Protein AF-A0A7W1FJE8-F1 (afdb_monomer)

Nearest PDB structures (foldseek):
  2ju5-assembly1_A  TM=9.336E-01  e=4.958E-04  Chlamydia pneumoniae TW-183
  7yfe-assembly1_5  TM=1.978E-01  e=4.800E+00  Mammalian orthoreovirus 3

Sequence (96 aa):
MRANPPMFKEWAAANVVLLELDFPNTKPQSAQLRKQNQELAMTYGIRGYPTILILDADGNKLGELGYLEGGPKSWINAFSEKYNKSVSAKSVNQKK

Foldseek 3Di:
DPDDDPVLVVVCVVPHDDDDQDDDPPDDDDPVSNVVSVVLCVVVVPDDPDWAFDADPVGDTPDTQDDDPVPPVVSVVVCCVRPVVPPPVPPPDDDD

Solvent-accessible surface area (backbone atoms only — not comparable to full-atom values): 6547 Å² total; per-residue (Å²): 138,93,72,79,52,68,72,52,52,59,51,36,76,77,74,53,88,87,84,86,82,84,84,68,92,80,64,89,71,57,70,67,60,51,50,52,49,50,52,51,35,58,74,72,64,64,85,65,82,93,73,45,77,40,59,51,97,88,66,50,78,78,47,70,62,71,94,44,82,80,43,67,64,45,40,51,50,56,46,43,71,71,73,47,71,80,67,68,82,74,70,86,75,82,78,134

pLDDT: mean 83.85, std 18.0, range [35.09, 96.75]

Structure (mmCIF, N/CA/C/O backbone):
data_AF-A0A7W1FJE8-F1
#
_entry.id   AF-A0A7W1FJE8-F1
#
loop_
_atom_site.group_PDB
_atom_site.id
_atom_site.type_symbol
_atom_site.label_atom_id
_atom_site.label_alt_id
_atom_site.label_comp_id
_atom_site.label_asym_id
_atom_site.label_entity_id
_atom_site.label_seq_id
_atom_site.pdbx_PDB_ins_code
_atom_site.Cartn_x
_atom_site.Cartn_y
_atom_site.Cartn_z
_atom_site.occupancy
_atom_site.B_iso_or_equiv
_atom_site.auth_seq_id
_atom_site.auth_comp_id
_atom_site.auth_asym_id
_atom_site.auth_atom_id
_atom_site.pdbx_PDB_model_num
ATOM 1 N N . MET A 1 1 ? 13.932 1.321 1.647 1.00 38.22 1 MET A N 1
ATOM 2 C CA . MET A 1 1 ? 13.568 1.265 3.081 1.00 38.22 1 MET A CA 1
ATOM 3 C C . MET A 1 1 ? 12.793 -0.028 3.332 1.00 38.22 1 MET A C 1
ATOM 5 O O . MET A 1 1 ? 11.721 -0.172 2.771 1.00 38.22 1 MET A O 1
ATOM 9 N N . ARG A 1 2 ? 13.356 -0.985 4.090 1.00 51.19 2 ARG A N 1
ATOM 10 C CA . ARG A 1 2 ? 12.734 -2.279 4.475 1.00 51.19 2 ARG A CA 1
ATOM 11 C C . ARG A 1 2 ? 12.479 -2.356 5.993 1.00 51.19 2 ARG A C 1
ATOM 13 O O . ARG A 1 2 ? 12.677 -3.393 6.614 1.00 51.19 2 ARG A O 1
ATOM 20 N N . ALA A 1 3 ? 12.106 -1.244 6.620 1.00 58.97 3 ALA A N 1
ATOM 21 C CA . ALA A 1 3 ? 11.865 -1.212 8.058 1.00 58.97 3 ALA A CA 1
ATOM 22 C C . ALA A 1 3 ? 10.466 -0.668 8.331 1.00 58.97 3 ALA A C 1
ATOM 24 O O . ALA A 1 3 ? 10.250 0.539 8.286 1.00 58.97 3 ALA A O 1
ATOM 25 N N . ASN A 1 4 ? 9.529 -1.572 8.622 1.00 65.69 4 ASN A N 1
ATOM 26 C CA . ASN A 1 4 ? 8.269 -1.209 9.258 1.00 65.69 4 ASN A CA 1
ATOM 27 C C . ASN A 1 4 ? 8.584 -0.900 10.729 1.00 65.69 4 ASN A C 1
ATOM 29 O O . ASN A 1 4 ? 9.037 -1.809 11.436 1.00 65.69 4 ASN A O 1
ATOM 33 N N . PRO A 1 5 ? 8.411 0.347 11.198 1.00 78.94 5 PRO A N 1
ATOM 34 C CA . PRO A 1 5 ? 8.686 0.682 12.588 1.00 78.94 5 PRO A CA 1
ATOM 35 C C . PRO A 1 5 ? 7.784 -0.135 13.526 1.00 78.94 5 PRO A C 1
ATOM 37 O O . PRO A 1 5 ? 6.666 -0.472 13.129 1.00 78.94 5 PRO A O 1
ATOM 40 N N . PRO A 1 6 ? 8.237 -0.452 14.755 1.00 86.75 6 PRO A N 1
ATOM 41 C CA . PRO A 1 6 ? 7.503 -1.314 15.689 1.00 86.75 6 PRO A CA 1
ATOM 42 C C . PRO A 1 6 ? 6.031 -0.917 15.861 1.00 86.75 6 PRO A C 1
ATOM 44 O O . PRO A 1 6 ? 5.152 -1.752 15.685 1.00 86.75 6 PRO A O 1
ATOM 47 N N . MET A 1 7 ? 5.767 0.383 16.023 1.00 88.00 7 MET A N 1
ATOM 48 C CA . MET A 1 7 ? 4.414 0.946 16.120 1.00 88.00 7 MET A CA 1
ATOM 49 C C . MET A 1 7 ? 3.510 0.572 14.932 1.00 88.00 7 MET A C 1
ATOM 51 O O . MET A 1 7 ? 2.335 0.274 15.118 1.00 88.00 7 MET A O 1
ATOM 55 N N . PHE A 1 8 ? 4.037 0.574 13.702 1.00 88.69 8 PHE A N 1
ATOM 56 C CA . PHE A 1 8 ? 3.244 0.192 12.531 1.00 88.69 8 PHE A CA 1
ATOM 57 C C . PHE A 1 8 ? 2.959 -1.308 12.512 1.00 88.69 8 PHE A C 1
ATOM 59 O O . PHE A 1 8 ? 1.865 -1.712 12.138 1.00 88.69 8 PHE A O 1
ATOM 66 N N . LYS A 1 9 ? 3.923 -2.137 12.928 1.00 89.25 9 LYS A N 1
ATOM 67 C CA . LYS A 1 9 ? 3.734 -3.592 12.994 1.00 89.25 9 LYS A CA 1
ATOM 68 C C . LYS A 1 9 ? 2.659 -3.972 14.012 1.00 89.25 9 LYS A C 1
ATOM 70 O O . LYS A 1 9 ? 1.799 -4.785 13.692 1.00 89.25 9 LYS A O 1
ATOM 75 N N . GLU A 1 10 ? 2.698 -3.367 15.197 1.00 90.94 10 GLU A N 1
ATOM 76 C CA . GLU A 1 10 ? 1.703 -3.580 16.256 1.00 90.94 10 GLU A CA 1
ATOM 77 C C . GLU A 1 10 ? 0.308 -3.153 15.803 1.00 90.94 10 GLU A C 1
ATOM 79 O O . GLU A 1 10 ? -0.650 -3.912 15.932 1.00 90.94 10 GLU A O 1
ATOM 84 N N . TRP A 1 11 ? 0.203 -1.966 15.202 1.00 92.38 11 TRP A N 1
ATOM 85 C CA . TRP A 1 11 ? -1.059 -1.499 14.645 1.00 92.38 11 TRP A CA 1
ATOM 86 C C . TRP A 1 11 ? -1.565 -2.425 13.533 1.00 92.38 11 TRP A C 1
ATOM 88 O O . TRP A 1 11 ? -2.729 -2.825 13.554 1.00 92.38 11 TRP A O 1
ATOM 98 N N . ALA A 1 12 ? -0.706 -2.807 12.585 1.00 91.62 12 ALA A N 1
ATOM 99 C CA . ALA A 1 12 ? -1.113 -3.622 11.449 1.00 91.62 12 ALA A CA 1
ATOM 100 C C . ALA A 1 12 ? -1.638 -4.989 11.896 1.00 91.62 12 ALA A C 1
ATOM 102 O O . ALA A 1 12 ? -2.703 -5.393 11.444 1.00 91.62 12 ALA A O 1
ATOM 103 N N . ALA A 1 13 ? -0.965 -5.639 12.850 1.00 91.19 13 ALA A N 1
ATOM 104 C CA . ALA A 1 13 ? -1.376 -6.937 13.387 1.00 91.19 13 ALA A CA 1
ATOM 105 C C . ALA A 1 13 ? -2.803 -6.948 13.966 1.00 91.19 13 ALA A C 1
ATOM 107 O O . ALA A 1 13 ? -3.454 -7.989 13.953 1.00 91.19 13 ALA A O 1
ATOM 108 N N . ALA A 1 14 ? -3.290 -5.807 14.463 1.00 90.50 14 ALA A N 1
ATOM 109 C CA . ALA A 1 14 ? -4.625 -5.689 15.042 1.00 90.50 14 ALA A CA 1
ATOM 110 C C . ALA A 1 14 ? -5.698 -5.190 14.055 1.00 90.50 14 ALA A C 1
ATOM 112 O O . ALA A 1 14 ? -6.884 -5.341 14.338 1.00 90.50 14 ALA A O 1
ATOM 113 N N . ASN A 1 15 ? -5.312 -4.568 12.935 1.00 91.19 15 ASN A N 1
ATOM 114 C CA . ASN A 1 15 ? -6.247 -3.798 12.104 1.00 91.19 15 ASN A CA 1
ATOM 115 C C . ASN A 1 15 ? -6.314 -4.252 10.642 1.00 91.19 15 ASN A C 1
ATOM 117 O O . ASN A 1 15 ? -7.340 -4.032 10.002 1.00 91.19 15 ASN A O 1
ATOM 121 N N . VAL A 1 16 ? -5.248 -4.839 10.087 1.00 93.06 16 VAL A N 1
ATOM 122 C CA . VAL A 1 16 ? -5.174 -5.161 8.653 1.00 93.06 16 VAL A CA 1
ATOM 123 C C . VAL A 1 16 ? -4.420 -6.461 8.385 1.00 93.06 16 VAL A C 1
ATOM 125 O O . VAL A 1 16 ? -3.530 -6.863 9.130 1.00 93.06 16 VAL A O 1
ATOM 128 N N . VAL A 1 17 ? -4.721 -7.093 7.252 1.00 93.50 17 VAL A N 1
ATOM 129 C CA . VAL A 1 17 ? -3.886 -8.161 6.693 1.00 93.50 17 VAL A CA 1
ATOM 130 C C 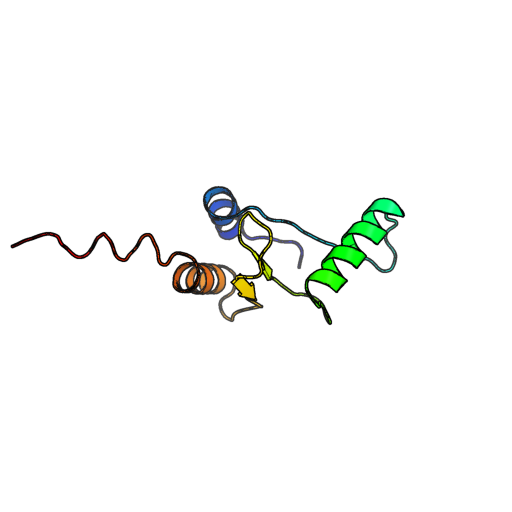. VAL A 1 17 ? -2.945 -7.537 5.667 1.00 93.50 17 VAL A C 1
ATOM 132 O O . VAL A 1 17 ? -3.392 -6.929 4.698 1.00 93.50 17 VAL A O 1
ATOM 135 N N . LEU A 1 18 ? -1.634 -7.660 5.887 1.00 92.62 18 LEU A N 1
ATOM 136 C CA . LEU A 1 18 ? -0.627 -7.126 4.970 1.00 92.62 18 LEU A CA 1
ATOM 137 C C . LEU A 1 18 ? -0.283 -8.155 3.890 1.00 92.62 18 LEU A C 1
ATOM 139 O O . LEU A 1 18 ? 0.151 -9.264 4.198 1.00 92.62 18 LEU A O 1
ATOM 143 N N . LEU A 1 19 ? -0.414 -7.746 2.629 1.00 93.00 19 LEU A N 1
ATOM 144 C CA . LEU A 1 19 ? 0.047 -8.494 1.465 1.00 93.00 19 LEU A CA 1
ATOM 145 C C . LEU A 1 19 ? 1.111 -7.675 0.729 1.00 93.00 19 LEU A C 1
ATOM 147 O O . LEU A 1 19 ? 0.856 -6.549 0.308 1.00 93.00 19 LEU A O 1
ATOM 151 N N . GLU A 1 20 ? 2.300 -8.252 0.563 1.00 91.56 20 GLU A N 1
ATOM 152 C CA . GLU A 1 20 ? 3.392 -7.661 -0.213 1.00 91.56 20 GLU A CA 1
ATOM 153 C C . GLU A 1 20 ? 3.520 -8.395 -1.551 1.00 91.56 20 GLU A C 1
ATOM 155 O O . GLU A 1 20 ? 3.789 -9.596 -1.584 1.00 91.56 20 GLU A O 1
ATOM 160 N N . LEU A 1 21 ? 3.352 -7.663 -2.655 1.00 92.88 21 LEU A N 1
ATOM 161 C CA . LEU A 1 21 ? 3.678 -8.140 -3.997 1.00 92.88 21 LEU A CA 1
ATOM 162 C C . LEU A 1 21 ? 4.953 -7.438 -4.464 1.00 92.88 21 LEU A C 1
ATOM 164 O O . LEU A 1 21 ? 4.940 -6.244 -4.756 1.00 92.88 21 LEU A O 1
ATOM 168 N N . ASP A 1 22 ? 6.056 -8.184 -4.512 1.00 90.00 22 ASP A N 1
ATOM 169 C CA . ASP A 1 22 ? 7.352 -7.668 -4.957 1.00 90.00 22 ASP A CA 1
ATOM 170 C C . ASP A 1 22 ? 7.570 -7.956 -6.454 1.00 90.00 22 ASP A C 1
ATOM 172 O O . ASP A 1 22 ? 7.232 -9.042 -6.951 1.00 90.00 22 ASP A O 1
ATOM 176 N N . PHE A 1 23 ? 8.181 -6.996 -7.153 1.00 91.19 23 PHE A N 1
ATOM 177 C CA . PHE A 1 23 ? 8.478 -7.026 -8.592 1.00 91.19 23 PHE A CA 1
ATOM 178 C C . PHE A 1 23 ? 9.987 -6.827 -8.830 1.00 91.19 23 PHE A C 1
ATOM 180 O O . PHE A 1 23 ? 10.411 -5.811 -9.386 1.00 91.19 23 PHE A O 1
ATOM 187 N N . PRO A 1 24 ? 10.838 -7.763 -8.367 1.00 90.62 24 PRO A N 1
ATOM 188 C CA . PRO A 1 24 ? 12.281 -7.619 -8.453 1.00 90.62 24 PRO A CA 1
ATOM 189 C C . PRO A 1 24 ? 12.786 -7.790 -9.890 1.00 90.6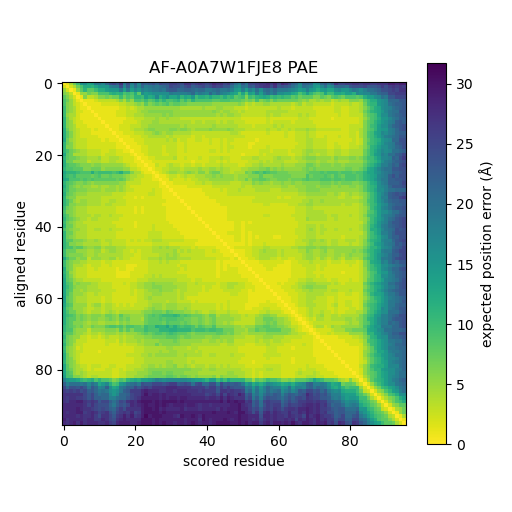2 24 PRO A C 1
ATOM 191 O O . PRO A 1 24 ? 12.381 -8.705 -10.602 1.00 90.62 24 PRO A O 1
ATOM 194 N N . ASN A 1 25 ? 13.763 -6.968 -10.279 1.00 88.19 25 ASN A N 1
ATOM 195 C CA . ASN A 1 25 ? 14.408 -7.080 -11.593 1.00 88.19 25 ASN A CA 1
ATOM 196 C C . ASN A 1 25 ? 15.389 -8.260 -11.676 1.00 88.19 25 ASN A C 1
ATOM 198 O O . ASN A 1 25 ? 15.506 -8.900 -12.715 1.00 88.19 25 ASN A O 1
ATOM 202 N N . THR A 1 26 ? 16.119 -8.539 -10.592 1.00 91.44 26 THR A N 1
ATOM 203 C CA . THR A 1 26 ? 17.244 -9.493 -10.595 1.00 91.44 26 THR A CA 1
ATOM 204 C C . THR A 1 26 ? 17.029 -10.703 -9.695 1.00 91.44 26 THR A C 1
ATOM 206 O O . THR A 1 26 ? 17.609 -11.759 -9.937 1.00 91.44 26 THR A O 1
ATOM 209 N N . LYS A 1 27 ? 16.203 -10.581 -8.649 1.00 92.94 27 LYS A N 1
ATOM 210 C CA . LYS A 1 27 ? 15.953 -11.684 -7.717 1.00 92.94 27 LYS A CA 1
ATOM 211 C C . LYS A 1 27 ? 15.064 -12.736 -8.395 1.00 92.94 27 LYS A C 1
ATOM 213 O O . LYS A 1 27 ? 13.975 -12.387 -8.851 1.00 92.94 27 LYS A O 1
ATOM 218 N N . PRO A 1 28 ? 15.474 -14.015 -8.432 1.00 92.94 28 PRO A N 1
ATOM 219 C CA . PRO A 1 28 ? 14.661 -15.061 -9.033 1.00 92.94 28 PRO A CA 1
ATOM 220 C C . PRO A 1 28 ? 13.344 -15.256 -8.267 1.00 92.94 28 PRO A C 1
ATOM 222 O O . PRO A 1 28 ? 13.299 -15.229 -7.037 1.00 92.94 28 PRO A O 1
ATOM 225 N N . GLN A 1 29 ? 12.275 -15.482 -9.027 1.00 93.88 29 GLN A N 1
ATOM 226 C CA . GLN A 1 29 ? 10.935 -15.841 -8.562 1.00 93.88 29 GLN A CA 1
ATOM 227 C C . GLN A 1 29 ? 10.415 -16.980 -9.439 1.00 93.88 29 GLN A C 1
ATOM 229 O O . GLN A 1 29 ? 10.727 -17.019 -10.636 1.00 93.88 29 GLN A O 1
ATOM 234 N N . SER A 1 30 ? 9.600 -17.871 -8.867 1.00 96.06 30 SER A N 1
ATOM 235 C CA . SER A 1 30 ? 8.937 -18.919 -9.644 1.00 96.06 30 SER A CA 1
ATOM 236 C C . SER A 1 30 ? 8.035 -18.305 -10.721 1.00 96.06 30 SER A C 1
ATOM 238 O O . SER A 1 30 ? 7.474 -17.220 -10.542 1.00 96.06 30 SER A O 1
ATOM 240 N N . ALA A 1 31 ? 7.888 -18.997 -11.853 1.00 94.94 31 ALA A N 1
ATOM 241 C CA . ALA A 1 31 ? 7.037 -18.530 -12.949 1.00 94.94 31 ALA A CA 1
ATOM 242 C C . ALA A 1 31 ? 5.578 -18.345 -12.498 1.00 94.94 31 ALA A C 1
ATOM 244 O O . ALA A 1 31 ? 4.932 -17.376 -12.884 1.00 94.94 31 ALA A O 1
ATOM 245 N N . GLN A 1 32 ? 5.094 -19.235 -11.626 1.00 96.25 32 GLN A N 1
ATOM 246 C CA . GLN A 1 32 ? 3.751 -19.168 -11.058 1.00 96.25 32 GLN A CA 1
ATOM 247 C C . GLN A 1 32 ? 3.551 -17.919 -10.193 1.00 96.25 32 GLN A C 1
ATOM 249 O O . GLN A 1 32 ? 2.583 -17.195 -10.405 1.00 96.25 32 GLN A O 1
ATOM 254 N N . LEU A 1 33 ? 4.482 -17.622 -9.277 1.00 95.56 33 LEU A N 1
ATOM 255 C CA . LEU A 1 33 ? 4.392 -16.433 -8.423 1.00 95.56 33 LEU A CA 1
ATOM 256 C C . LEU A 1 33 ? 4.461 -15.146 -9.251 1.00 95.56 33 LEU A C 1
ATOM 258 O O . LEU A 1 33 ? 3.692 -14.216 -9.032 1.00 95.56 33 LEU A O 1
ATOM 262 N N . ARG A 1 34 ? 5.355 -15.106 -10.245 1.00 94.81 34 ARG A N 1
ATOM 263 C CA . ARG A 1 34 ? 5.477 -13.955 -11.146 1.00 94.81 34 ARG A CA 1
ATOM 264 C C . ARG A 1 34 ? 4.188 -13.710 -11.923 1.00 94.81 34 ARG A C 1
ATOM 266 O O . ARG A 1 34 ? 3.749 -12.568 -12.009 1.00 94.81 34 ARG A O 1
ATOM 273 N N . LYS A 1 35 ? 3.585 -14.775 -12.459 1.00 96.00 35 LYS A N 1
ATOM 2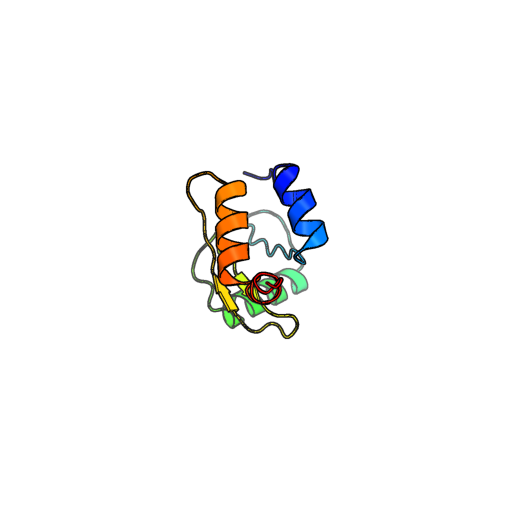74 C CA . LYS A 1 35 ? 2.317 -14.702 -13.187 1.00 96.00 35 LYS A CA 1
ATOM 275 C C . LYS A 1 35 ? 1.191 -14.195 -12.282 1.00 96.00 35 LYS A C 1
ATOM 277 O O . LYS A 1 35 ? 0.532 -13.232 -12.649 1.00 96.00 35 LYS A O 1
ATOM 282 N N . GLN A 1 36 ? 1.049 -14.758 -11.081 1.00 96.69 36 GLN A N 1
ATOM 283 C CA . GLN A 1 36 ? 0.059 -14.312 -10.095 1.00 96.69 36 GLN A CA 1
ATOM 284 C C . GLN A 1 36 ? 0.228 -12.823 -9.742 1.00 96.69 36 GLN A C 1
ATOM 286 O O . GLN A 1 36 ? -0.744 -12.069 -9.755 1.00 96.69 36 GLN A O 1
ATOM 291 N N . ASN A 1 37 ? 1.457 -12.366 -9.468 1.00 96.00 37 ASN A N 1
AT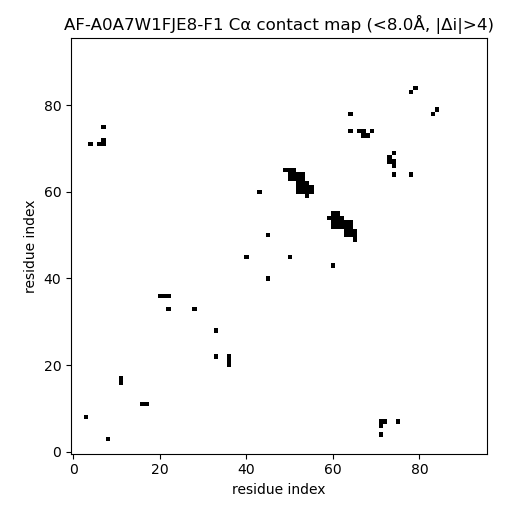OM 292 C CA . ASN A 1 37 ? 1.715 -10.959 -9.140 1.00 96.00 37 ASN A CA 1
ATOM 293 C C . ASN A 1 37 ? 1.380 -10.028 -10.317 1.00 96.00 37 ASN A C 1
ATOM 295 O O . ASN A 1 37 ? 0.831 -8.947 -10.109 1.00 96.00 37 ASN A O 1
ATOM 299 N N . GLN A 1 38 ? 1.688 -10.443 -11.550 1.00 95.06 38 GLN A N 1
ATOM 300 C CA . GLN A 1 38 ? 1.345 -9.692 -12.761 1.00 95.06 38 GLN A CA 1
ATOM 301 C C . GLN A 1 38 ? -0.170 -9.621 -12.989 1.00 95.06 38 GLN A C 1
ATOM 303 O O . GLN A 1 38 ? -0.679 -8.546 -13.294 1.00 95.06 38 GLN A O 1
ATOM 308 N N . GLU A 1 39 ? -0.898 -10.722 -12.795 1.00 96.75 39 GLU A N 1
ATOM 309 C CA . GLU A 1 39 ? -2.364 -10.762 -12.904 1.00 96.75 39 GLU A CA 1
ATOM 310 C C . GLU A 1 39 ? -3.030 -9.830 -11.884 1.00 96.75 39 GLU A C 1
ATOM 312 O O . GLU A 1 39 ? -3.936 -9.071 -12.238 1.00 96.75 39 GLU A O 1
ATOM 317 N N . LEU A 1 40 ? -2.537 -9.811 -10.642 1.00 96.44 40 LEU A N 1
ATOM 318 C CA . LEU A 1 40 ? -3.011 -8.887 -9.607 1.00 96.44 40 LEU A CA 1
ATOM 319 C C . LEU A 1 40 ? -2.688 -7.427 -9.962 1.00 96.44 40 LEU A C 1
ATOM 321 O O . LEU A 1 40 ? -3.556 -6.562 -9.853 1.00 96.44 40 LEU A O 1
ATOM 325 N N . ALA A 1 41 ? -1.476 -7.142 -10.448 1.00 95.81 41 ALA A N 1
ATOM 326 C CA . ALA A 1 41 ? -1.101 -5.798 -10.891 1.00 95.81 41 ALA A CA 1
ATOM 327 C C . ALA A 1 41 ? -1.996 -5.291 -12.034 1.00 95.81 41 ALA A C 1
ATOM 329 O O . ALA A 1 41 ? -2.415 -4.133 -12.017 1.00 95.81 41 ALA A O 1
ATOM 330 N N . MET A 1 42 ? -2.326 -6.156 -12.999 1.00 96.19 42 MET A N 1
ATOM 331 C CA . MET A 1 42 ? -3.250 -5.831 -14.090 1.00 96.19 42 MET A CA 1
ATOM 332 C C . MET A 1 42 ? -4.674 -5.610 -13.573 1.00 96.19 42 MET A C 1
ATOM 334 O O . MET A 1 42 ? -5.278 -4.590 -13.899 1.00 96.19 42 MET A O 1
ATOM 338 N N . THR A 1 43 ? -5.177 -6.514 -12.726 1.00 96.31 43 THR A N 1
ATOM 339 C CA . THR A 1 43 ? -6.520 -6.435 -12.119 1.00 96.31 43 THR A CA 1
ATOM 340 C C . THR A 1 43 ? -6.738 -5.106 -11.401 1.00 96.31 43 THR A C 1
ATOM 342 O O . THR A 1 43 ? -7.775 -4.467 -11.569 1.00 96.31 43 THR A O 1
ATOM 345 N N . TYR A 1 44 ? -5.739 -4.648 -10.643 1.00 96.25 44 TYR A N 1
ATOM 346 C CA . TYR A 1 44 ? -5.825 -3.392 -9.897 1.00 96.25 44 TYR A CA 1
ATOM 347 C C . TYR A 1 44 ? -5.307 -2.161 -10.657 1.00 96.25 44 TYR A C 1
ATOM 349 O O . TYR A 1 44 ? -5.321 -1.055 -10.108 1.00 96.25 44 TYR A O 1
ATOM 357 N N . GLY A 1 45 ? -4.880 -2.324 -11.913 1.00 95.50 45 GLY A N 1
ATOM 358 C CA . GLY A 1 45 ? -4.442 -1.229 -12.778 1.00 95.50 45 GLY A CA 1
ATOM 359 C C . GLY A 1 45 ? -3.169 -0.524 -12.301 1.00 95.50 45 GLY A C 1
ATOM 360 O O . GLY A 1 45 ? -3.064 0.697 -12.431 1.00 95.50 45 GLY A O 1
ATOM 361 N N . ILE A 1 46 ? -2.215 -1.265 -11.734 1.00 95.00 46 ILE A N 1
ATOM 362 C CA . ILE A 1 46 ? -0.968 -0.721 -11.181 1.00 95.00 46 ILE A CA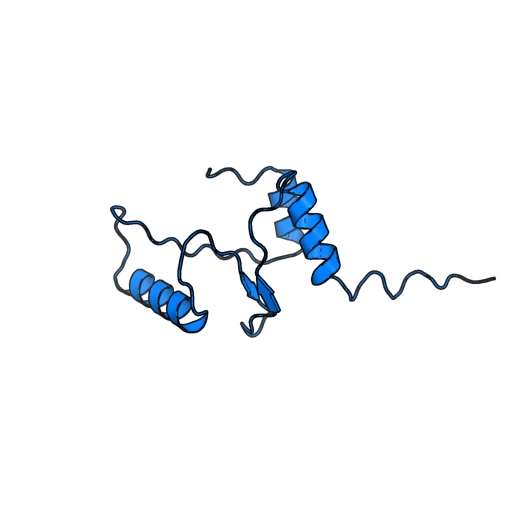 1
ATOM 363 C C . ILE A 1 46 ? -0.038 -0.263 -12.307 1.00 95.00 46 ILE A C 1
ATOM 365 O O . ILE A 1 46 ? 0.312 -1.036 -13.196 1.00 95.00 46 ILE A O 1
ATOM 369 N N . ARG A 1 47 ? 0.368 1.013 -12.265 1.00 92.50 47 ARG A N 1
ATOM 370 C CA . ARG A 1 47 ? 1.193 1.662 -13.307 1.00 92.50 47 ARG A CA 1
ATOM 371 C C . ARG A 1 47 ? 2.591 2.063 -12.843 1.00 92.50 47 ARG A C 1
ATOM 373 O O . ARG A 1 47 ? 3.427 2.410 -13.670 1.00 92.50 47 ARG A O 1
ATOM 380 N N . GLY A 1 48 ? 2.841 2.051 -11.540 1.00 91.06 48 GLY A N 1
ATOM 381 C CA . GLY A 1 48 ? 4.107 2.459 -10.947 1.00 91.06 48 GLY A CA 1
ATOM 382 C C . GLY A 1 48 ? 4.255 1.882 -9.549 1.00 91.06 48 GLY A C 1
ATOM 383 O O . GLY A 1 48 ? 3.302 1.343 -8.996 1.00 91.06 48 GLY A O 1
ATOM 384 N N . TYR A 1 49 ? 5.456 1.988 -8.990 1.00 89.81 49 TYR A N 1
ATOM 385 C CA . TYR A 1 49 ? 5.764 1.496 -7.651 1.00 89.81 49 TYR A CA 1
ATOM 386 C C . TYR A 1 49 ? 6.491 2.583 -6.847 1.00 89.81 49 TYR A C 1
ATOM 388 O O . TYR A 1 49 ? 7.288 3.323 -7.427 1.00 89.81 49 TYR A O 1
ATOM 396 N N . PRO A 1 50 ? 6.280 2.660 -5.521 1.00 90.75 50 PRO A N 1
ATOM 397 C CA . PRO A 1 50 ? 5.341 1.851 -4.739 1.00 90.75 50 PRO A CA 1
ATOM 398 C C . PRO A 1 50 ? 3.876 2.307 -4.900 1.00 90.75 50 PRO A C 1
ATOM 400 O O . PRO A 1 50 ? 3.600 3.502 -4.971 1.00 90.75 50 PRO A O 1
ATOM 403 N N . THR A 1 51 ? 2.935 1.355 -4.875 1.00 93.12 51 THR A N 1
ATOM 404 C CA . THR A 1 51 ? 1.485 1.608 -4.769 1.00 93.12 51 THR A CA 1
ATOM 405 C C . THR A 1 51 ? 0.927 0.815 -3.595 1.00 93.12 51 THR A C 1
ATOM 407 O O . THR A 1 51 ? 1.225 -0.368 -3.450 1.00 93.12 51 THR A O 1
ATOM 410 N N . ILE A 1 52 ? 0.118 1.465 -2.757 1.00 93.44 52 ILE A N 1
ATOM 411 C CA . ILE A 1 52 ? -0.537 0.838 -1.606 1.00 93.44 52 ILE A CA 1
ATOM 412 C C . ILE A 1 52 ? -2.044 0.896 -1.836 1.00 93.44 52 ILE A C 1
ATOM 414 O O . ILE A 1 52 ? -2.638 1.978 -1.863 1.00 93.44 52 ILE A O 1
ATOM 418 N N . LEU A 1 53 ? -2.643 -0.279 -2.002 1.00 94.75 53 LEU A N 1
ATOM 419 C CA . LEU A 1 53 ? -4.080 -0.446 -2.161 1.00 94.75 53 LEU A CA 1
ATOM 420 C C . LEU A 1 53 ? -4.725 -0.764 -0.820 1.00 94.75 53 LEU A C 1
ATOM 422 O O . LEU A 1 53 ? -4.177 -1.530 -0.028 1.00 94.75 53 LEU A O 1
ATOM 426 N N . ILE A 1 54 ? -5.919 -0.223 -0.613 1.00 95.31 54 ILE A N 1
ATOM 427 C CA . ILE A 1 54 ? -6.805 -0.634 0.467 1.00 95.31 54 ILE A CA 1
ATOM 428 C C . ILE A 1 54 ? -7.950 -1.420 -0.161 1.00 95.31 54 ILE A C 1
ATOM 430 O O . ILE A 1 54 ? -8.678 -0.890 -1.006 1.00 95.31 54 ILE A O 1
ATOM 434 N N . LEU A 1 55 ? -8.070 -2.683 0.235 1.00 94.94 55 LEU A N 1
ATOM 435 C CA . LEU A 1 55 ? -9.050 -3.631 -0.283 1.00 94.94 55 LEU A CA 1
ATOM 436 C C . LEU A 1 55 ? -9.978 -4.094 0.846 1.00 94.94 55 LEU A C 1
ATOM 438 O O . LEU A 1 55 ? -9.563 -4.116 2.008 1.00 94.94 55 LEU A O 1
ATOM 442 N N . ASP A 1 56 ? -11.212 -4.460 0.510 1.00 93.06 56 ASP A N 1
ATOM 443 C CA . ASP A 1 56 ? -12.076 -5.222 1.416 1.00 93.06 56 ASP A CA 1
ATOM 444 C C . ASP A 1 56 ? -11.743 -6.729 1.383 1.00 93.06 56 ASP A C 1
ATOM 446 O O . ASP A 1 56 ? -10.828 -7.170 0.683 1.00 93.06 56 ASP A O 1
ATOM 450 N N . ALA A 1 57 ? -12.474 -7.525 2.168 1.00 91.88 57 ALA A N 1
ATOM 451 C CA . ALA A 1 57 ? -12.259 -8.970 2.265 1.00 91.88 57 ALA A CA 1
ATOM 452 C C . ALA A 1 57 ? -12.586 -9.730 0.965 1.00 91.88 57 ALA A C 1
ATOM 454 O O . ALA A 1 57 ? -12.053 -10.818 0.754 1.00 91.88 57 ALA A O 1
ATOM 455 N N . ASP A 1 58 ? -13.419 -9.150 0.098 1.00 93.12 58 ASP A N 1
ATOM 456 C CA . ASP A 1 58 ? -13.791 -9.707 -1.204 1.00 93.12 58 ASP A CA 1
ATOM 457 C C . ASP A 1 58 ? -12.800 -9.294 -2.310 1.00 93.12 58 ASP A C 1
ATOM 459 O O . ASP A 1 58 ? -12.894 -9.749 -3.451 1.00 93.12 58 ASP A O 1
ATOM 463 N N . GLY A 1 59 ? -11.818 -8.446 -1.981 1.00 92.19 59 GLY A N 1
ATOM 464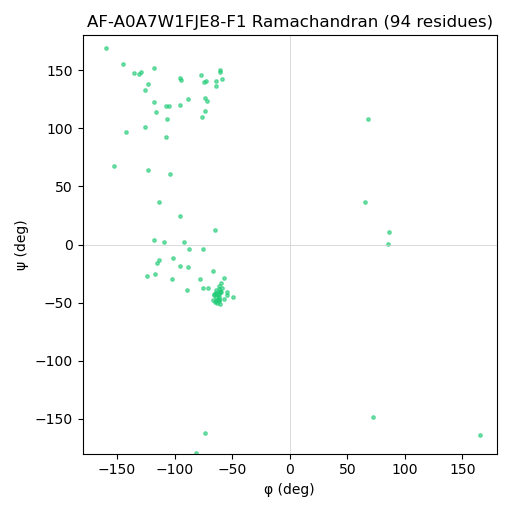 C CA . GLY A 1 59 ? -10.794 -7.961 -2.901 1.00 92.19 59 GLY A CA 1
ATOM 465 C C . GLY A 1 59 ? -11.207 -6.725 -3.701 1.00 92.19 59 GLY A C 1
ATOM 466 O O . GLY A 1 59 ? -10.474 -6.335 -4.618 1.00 92.19 59 GLY A O 1
ATOM 467 N N . ASN A 1 60 ? -12.327 -6.075 -3.367 1.00 94.88 60 ASN A N 1
ATOM 468 C CA . ASN A 1 60 ? -12.727 -4.826 -4.008 1.00 94.88 60 ASN A CA 1
ATOM 469 C C . ASN A 1 60 ? -11.860 -3.669 -3.512 1.00 94.88 60 ASN A C 1
ATOM 471 O O . ASN A 1 60 ? -11.563 -3.535 -2.324 1.00 94.88 60 ASN A O 1
ATOM 475 N N . LYS A 1 61 ? -11.483 -2.779 -4.430 1.00 94.88 61 LYS A N 1
ATOM 476 C CA . LYS A 1 61 ? -10.663 -1.610 -4.114 1.00 94.88 61 LYS A CA 1
ATOM 477 C C . LYS A 1 61 ? -11.491 -0.526 -3.426 1.00 94.88 61 LYS A C 1
ATOM 479 O O . LYS A 1 61 ? -12.275 0.162 -4.073 1.00 94.88 61 LYS A O 1
ATOM 484 N N . LEU A 1 62 ? -11.239 -0.321 -2.135 1.00 93.94 62 LEU A N 1
ATOM 485 C CA . LEU A 1 62 ? -11.791 0.791 -1.355 1.00 93.94 62 LEU A CA 1
ATOM 486 C C . LEU A 1 62 ? -11.049 2.103 -1.638 1.00 93.94 62 LEU A C 1
ATOM 488 O O . LEU A 1 62 ? -11.625 3.188 -1.550 1.00 93.94 62 LEU A O 1
ATOM 492 N N . GLY A 1 63 ? -9.761 2.018 -1.979 1.00 92.62 63 GLY A N 1
ATOM 493 C CA . GLY A 1 63 ? -8.966 3.180 -2.353 1.00 92.62 63 GLY A CA 1
ATOM 494 C C . GLY A 1 63 ? -7.466 2.919 -2.367 1.00 92.62 63 GLY A C 1
ATOM 495 O O . GLY A 1 63 ? -7.004 1.781 -2.368 1.00 92.62 63 GLY A O 1
ATOM 496 N N . GLU A 1 64 ? -6.705 4.008 -2.379 1.00 92.69 64 GLU A N 1
ATOM 497 C CA . GLU A 1 64 ? -5.245 4.012 -2.304 1.00 92.69 64 GLU A CA 1
ATOM 498 C C . GLU A 1 64 ? -4.796 4.974 -1.204 1.00 92.69 64 GLU A C 1
ATOM 500 O O . GLU A 1 64 ? -5.469 5.980 -0.940 1.00 92.69 64 GLU A O 1
ATOM 505 N N . LEU A 1 65 ? -3.669 4.667 -0.561 1.00 89.56 65 LEU A N 1
ATOM 506 C CA . LEU A 1 65 ? -3.055 5.552 0.428 1.00 89.56 65 LEU A CA 1
ATOM 507 C C . LEU A 1 65 ? -1.529 5.504 0.309 1.00 89.56 65 LEU A C 1
ATOM 509 O O . LEU A 1 65 ? -0.879 4.606 0.836 1.00 89.56 65 LEU A O 1
ATOM 513 N N . GLY A 1 66 ? -0.968 6.474 -0.413 1.00 83.88 66 GLY A N 1
ATOM 514 C CA . GLY A 1 66 ? 0.470 6.581 -0.659 1.00 83.88 66 GLY A CA 1
ATOM 515 C C . GLY A 1 6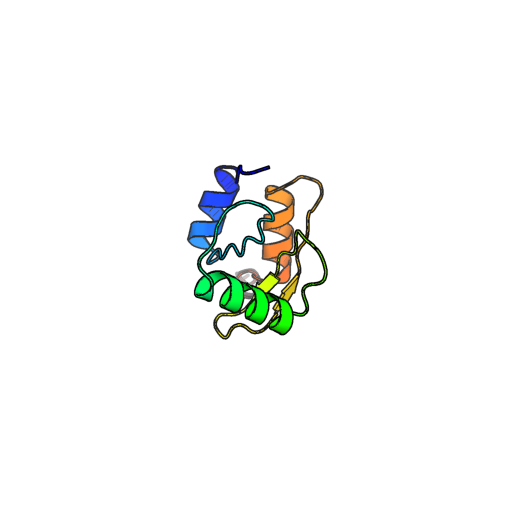6 ? 1.279 7.045 0.555 1.00 83.88 66 GLY A C 1
ATOM 516 O O . GLY A 1 66 ? 0.824 7.007 1.697 1.00 83.88 66 GLY A O 1
ATOM 517 N N . TYR A 1 67 ? 2.506 7.500 0.296 1.00 81.88 67 TYR A N 1
ATOM 518 C CA . TYR A 1 67 ? 3.339 8.111 1.329 1.00 81.88 67 TYR A CA 1
ATOM 519 C C . TYR A 1 67 ? 2.697 9.403 1.847 1.00 81.88 67 TYR A C 1
ATOM 521 O O . TYR A 1 67 ? 2.223 10.223 1.064 1.00 81.88 67 TYR A O 1
ATOM 529 N N . LEU A 1 68 ? 2.720 9.582 3.167 1.00 84.12 68 LEU A N 1
ATOM 530 C CA . LEU A 1 68 ? 2.273 10.796 3.838 1.00 84.12 68 LEU A CA 1
ATOM 531 C C . LEU A 1 68 ? 3.413 11.362 4.681 1.00 84.12 68 LEU A C 1
ATOM 533 O O . LEU A 1 68 ? 4.124 10.623 5.372 1.00 84.12 68 LEU A O 1
ATOM 537 N N . GLU A 1 69 ? 3.570 12.684 4.636 1.00 82.25 69 GLU A N 1
ATOM 538 C CA . GLU A 1 69 ? 4.529 13.396 5.477 1.00 82.25 69 GLU A CA 1
ATOM 539 C C . GLU A 1 69 ? 4.237 13.150 6.967 1.00 82.25 69 GLU A C 1
ATOM 541 O O . GLU A 1 69 ? 3.090 13.026 7.403 1.00 82.25 69 GLU A O 1
ATOM 546 N N . GLY A 1 70 ? 5.295 13.020 7.769 1.00 81.69 70 GLY A N 1
ATOM 547 C CA . GLY A 1 70 ? 5.199 12.584 9.171 1.00 81.69 70 GLY A CA 1
ATOM 548 C C . GLY A 1 70 ? 5.183 11.059 9.359 1.00 81.69 70 GLY A C 1
ATOM 549 O O . GLY A 1 70 ? 5.177 10.570 10.491 1.00 81.69 70 GLY A O 1
ATOM 550 N N . GLY A 1 71 ? 5.262 10.292 8.267 1.00 86.00 71 GLY A N 1
ATOM 551 C CA . GLY A 1 71 ? 5.574 8.868 8.297 1.00 86.00 71 GLY A CA 1
ATOM 552 C C . GLY A 1 71 ? 4.436 7.989 8.841 1.00 86.00 71 GLY A C 1
ATOM 553 O O . GLY A 1 71 ? 3.260 8.299 8.645 1.00 86.00 71 GLY A O 1
ATOM 554 N N . PRO A 1 72 ? 4.751 6.865 9.513 1.00 87.19 72 PRO A N 1
ATOM 555 C CA . PRO A 1 72 ? 3.765 5.835 9.848 1.00 87.19 72 PRO A CA 1
ATOM 556 C C . PRO A 1 72 ? 2.612 6.326 10.725 1.00 87.19 72 PRO A C 1
ATOM 558 O O . PRO A 1 72 ? 1.494 5.850 10.569 1.00 87.19 72 PRO A O 1
ATOM 561 N N . LYS A 1 73 ? 2.859 7.282 11.631 1.00 89.31 73 LYS A N 1
ATOM 562 C CA . LYS A 1 73 ? 1.807 7.840 12.493 1.00 89.31 73 LYS A CA 1
ATOM 563 C C . LYS A 1 73 ? 0.767 8.597 11.667 1.00 89.31 73 LYS A C 1
ATOM 565 O O . LYS A 1 73 ? -0.424 8.333 11.801 1.00 89.31 73 LYS A O 1
ATOM 570 N N . SER A 1 74 ? 1.219 9.491 10.787 1.00 91.06 74 SER A N 1
ATOM 571 C CA . SER A 1 74 ? 0.339 10.218 9.867 1.00 91.06 74 SER A CA 1
ATOM 572 C C . SER A 1 74 ? -0.416 9.263 8.949 1.00 91.06 74 SER A C 1
ATOM 574 O O . SER A 1 74 ? -1.611 9.439 8.727 1.00 91.06 74 SER A O 1
ATOM 576 N N . TRP A 1 75 ? 0.260 8.218 8.465 1.00 91.88 75 TRP A N 1
ATOM 577 C CA . TRP A 1 75 ? -0.359 7.214 7.607 1.00 91.88 75 TRP A CA 1
ATOM 578 C C . TRP A 1 75 ? -1.478 6.444 8.318 1.00 91.88 75 TRP A C 1
ATOM 580 O O . TRP A 1 75 ? -2.581 6.342 7.785 1.00 91.88 75 TRP A O 1
ATOM 590 N N . ILE A 1 76 ? -1.234 5.968 9.544 1.00 91.25 76 ILE A N 1
ATOM 591 C CA . ILE A 1 76 ? -2.235 5.258 10.360 1.00 91.25 76 ILE A CA 1
ATOM 592 C C . ILE A 1 76 ? -3.450 6.145 10.648 1.00 91.25 76 ILE A C 1
ATOM 594 O O . ILE A 1 76 ? -4.587 5.671 10.577 1.00 91.25 76 ILE A O 1
ATOM 598 N N . ASN A 1 77 ? -3.226 7.427 10.946 1.00 91.69 77 ASN A N 1
ATOM 599 C CA . ASN A 1 77 ? -4.313 8.374 11.182 1.00 91.69 77 ASN A CA 1
ATOM 600 C C . ASN A 1 77 ? -5.165 8.554 9.922 1.00 91.69 77 ASN A C 1
ATOM 602 O O . ASN A 1 77 ? -6.376 8.357 9.979 1.00 91.69 77 ASN A O 1
ATOM 606 N N . ALA A 1 78 ? -4.536 8.826 8.775 1.00 91.56 78 ALA A N 1
ATOM 607 C CA . ALA A 1 78 ? -5.245 8.993 7.508 1.00 91.56 78 ALA A CA 1
ATOM 608 C C . ALA A 1 78 ? -6.007 7.724 7.091 1.00 91.56 78 ALA A C 1
ATOM 610 O O . ALA A 1 78 ? -7.136 7.804 6.600 1.00 91.56 78 ALA A O 1
ATOM 611 N N . PHE A 1 79 ? -5.423 6.544 7.323 1.00 92.75 79 PHE A N 1
ATOM 612 C CA . PHE A 1 79 ? -6.111 5.272 7.123 1.00 92.75 79 PHE A CA 1
ATOM 613 C C . PHE A 1 79 ? -7.346 5.168 8.025 1.00 92.75 79 PHE A C 1
ATOM 615 O O . PHE A 1 79 ? -8.446 4.902 7.542 1.00 92.75 79 PHE A O 1
ATOM 622 N N . SER A 1 80 ? -7.183 5.411 9.326 1.00 90.81 80 SER A N 1
ATOM 623 C CA . SER A 1 80 ? -8.259 5.256 10.311 1.00 90.81 80 SER A CA 1
ATOM 624 C C . SER A 1 80 ? -9.408 6.231 10.054 1.00 90.81 80 SER A C 1
ATOM 626 O O . SER A 1 80 ? -10.573 5.839 10.090 1.00 90.81 80 SER A O 1
ATOM 628 N N . GLU A 1 81 ? -9.108 7.483 9.719 1.00 90.94 81 GLU A N 1
ATOM 629 C CA . GLU A 1 81 ? -10.123 8.487 9.383 1.00 90.94 81 GLU A CA 1
ATOM 630 C C . GLU A 1 81 ? -10.962 8.096 8.161 1.00 90.94 81 GLU A C 1
ATOM 632 O O . GLU A 1 81 ? -12.162 8.390 8.102 1.00 90.94 81 GLU A O 1
ATOM 637 N N . LYS A 1 82 ? -10.341 7.433 7.179 1.00 89.06 82 LYS A N 1
ATOM 638 C CA . LYS A 1 82 ? -10.985 7.104 5.906 1.00 89.06 82 LYS A CA 1
ATOM 639 C C . LYS A 1 82 ? -11.702 5.758 5.928 1.00 89.06 82 LYS A C 1
ATOM 641 O O . LYS A 1 82 ? -12.796 5.660 5.375 1.00 89.06 82 LYS A O 1
ATOM 646 N N . TYR A 1 83 ? -11.115 4.752 6.573 1.00 88.19 83 TYR A N 1
ATOM 647 C CA . TYR A 1 83 ? -11.553 3.358 6.463 1.00 88.19 83 TYR A CA 1
ATOM 648 C C . TYR A 1 83 ? -12.102 2.768 7.776 1.00 88.19 83 TYR A C 1
ATOM 650 O O . TYR A 1 83 ? -12.861 1.807 7.714 1.00 88.19 83 TYR A O 1
ATOM 658 N N . ASN A 1 84 ? -11.864 3.383 8.946 1.00 77.75 84 ASN A N 1
ATOM 659 C CA . ASN A 1 84 ? -12.433 2.930 10.234 1.00 77.75 84 ASN A CA 1
ATOM 660 C C . ASN A 1 84 ? -13.730 3.667 10.637 1.00 77.75 84 ASN A C 1
ATOM 662 O O . ASN A 1 84 ? -14.085 3.717 11.819 1.00 77.75 84 ASN A O 1
ATOM 666 N N . LYS A 1 85 ? -14.489 4.223 9.678 1.00 58.12 85 LYS A N 1
ATOM 667 C CA . LYS A 1 85 ? -15.719 5.011 9.938 1.00 58.12 85 LYS A CA 1
ATOM 668 C C . LYS A 1 85 ? -16.901 4.244 10.565 1.00 58.12 85 LYS A C 1
ATOM 670 O O . LYS A 1 85 ? -17.997 4.789 10.653 1.00 58.12 85 LYS A O 1
ATOM 675 N N . SER A 1 86 ? -16.709 3.028 11.069 1.00 48.19 86 SER A N 1
ATOM 676 C CA . SER A 1 86 ? -17.732 2.277 11.807 1.00 48.19 86 SER A CA 1
ATOM 677 C C . SER A 1 86 ? -17.564 2.295 13.335 1.00 48.19 86 SER A C 1
ATOM 679 O O . SER A 1 86 ? -18.513 1.928 14.029 1.00 48.19 86 SER A O 1
ATOM 681 N N . VAL A 1 87 ? -16.431 2.762 13.886 1.00 48.31 87 VAL A N 1
ATOM 682 C CA . VAL A 1 87 ? -16.190 2.698 15.348 1.00 48.31 87 VAL A CA 1
ATOM 683 C C . VAL A 1 87 ? -16.415 4.037 16.074 1.00 48.31 87 VAL A C 1
ATOM 685 O O . VAL A 1 87 ? -16.865 4.031 17.217 1.00 48.31 87 VAL A O 1
ATOM 688 N N . SER A 1 88 ? -16.212 5.200 15.439 1.00 40.56 88 SER A N 1
ATOM 689 C CA . SER A 1 88 ? -16.362 6.502 16.128 1.00 40.56 88 SER A CA 1
ATOM 690 C C . SER A 1 88 ? -17.778 7.096 16.104 1.00 40.56 88 SER A C 1
ATOM 692 O O . SER A 1 88 ? -18.113 7.900 16.971 1.00 40.56 88 SER A O 1
ATOM 694 N N . ALA A 1 89 ? -18.655 6.665 15.190 1.00 40.81 89 ALA A N 1
ATOM 695 C CA . ALA A 1 89 ? -20.034 7.166 15.120 1.00 40.81 89 ALA A CA 1
ATOM 696 C C . ALA A 1 89 ? -20.966 6.598 16.215 1.00 40.81 89 ALA A C 1
ATOM 698 O O . ALA A 1 89 ? -22.124 7.001 16.297 1.00 40.81 89 ALA A O 1
ATOM 699 N N . LYS A 1 90 ? -20.487 5.672 17.065 1.00 41.19 90 LYS A N 1
ATOM 700 C CA . LYS A 1 90 ? -21.291 5.026 18.122 1.00 41.19 90 LYS A CA 1
ATOM 701 C C . LYS A 1 90 ? -20.956 5.434 19.565 1.00 41.19 90 LYS A C 1
ATOM 703 O O . LYS A 1 90 ? -21.633 4.948 20.464 1.00 41.19 90 LYS A O 1
ATOM 708 N N . SER A 1 91 ? -20.012 6.352 19.808 1.00 41.56 91 SER A N 1
ATOM 709 C CA . SER A 1 91 ? -19.631 6.733 21.188 1.00 41.56 91 SER A CA 1
ATOM 710 C C . SER A 1 91 ? -19.869 8.192 21.588 1.00 41.56 91 SER A C 1
ATOM 712 O O . SER A 1 91 ? -19.588 8.542 22.728 1.00 41.56 91 SER A O 1
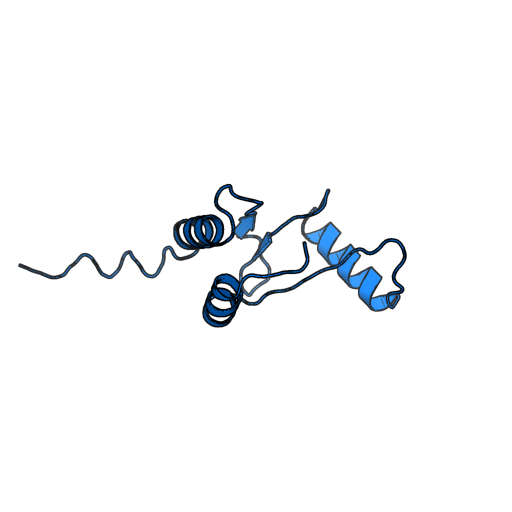ATOM 714 N N . VAL A 1 92 ? -20.473 9.036 20.744 1.00 44.09 92 VAL A N 1
ATOM 715 C CA . VAL A 1 92 ? -20.962 10.362 21.181 1.00 44.09 92 VAL A CA 1
ATOM 716 C C . VAL A 1 92 ? -22.481 10.325 21.328 1.00 44.09 92 VAL A C 1
ATOM 718 O O . VAL A 1 92 ? -23.218 11.006 20.628 1.00 44.09 92 VAL A O 1
ATOM 721 N N . ASN A 1 93 ? -22.967 9.459 22.220 1.00 39.41 93 ASN A N 1
ATOM 722 C CA . ASN A 1 93 ? -24.274 9.657 22.843 1.00 39.41 93 ASN A CA 1
ATOM 723 C C . A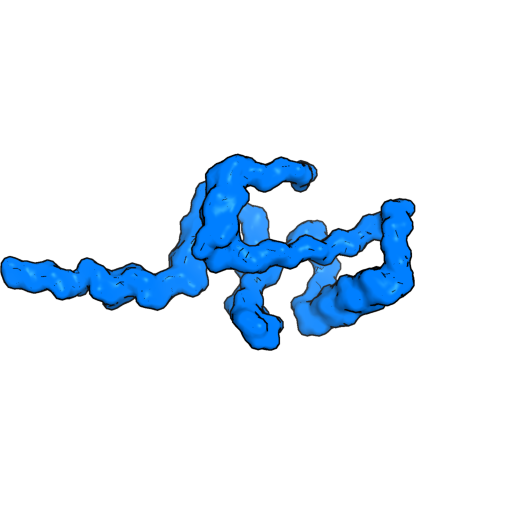SN A 1 93 ? -24.323 8.987 24.229 1.00 39.41 93 ASN A C 1
ATOM 725 O O . ASN A 1 93 ? -25.027 8.004 24.456 1.00 39.41 93 ASN A O 1
ATOM 729 N N . GLN A 1 94 ? -23.548 9.524 25.170 1.00 35.09 94 GLN A N 1
ATOM 730 C CA . GLN A 1 94 ? -23.878 9.463 26.597 1.00 35.09 94 GLN A CA 1
ATOM 731 C C . GLN A 1 94 ? -24.305 10.887 26.973 1.00 35.09 94 GLN A C 1
ATOM 733 O O . GLN A 1 94 ? -23.497 11.803 26.939 1.00 35.09 94 GLN A O 1
ATOM 738 N N . LYS A 1 95 ? -25.611 11.159 26.890 1.00 37.50 95 LYS A N 1
ATOM 739 C CA . LYS A 1 95 ? -26.585 11.119 27.997 1.00 37.50 95 LYS A CA 1
ATOM 740 C C . LYS A 1 95 ? -26.351 12.225 29.038 1.00 37.50 95 LYS A C 1
ATOM 742 O O . LYS A 1 95 ? -25.458 12.086 29.854 1.00 37.50 95 LYS A O 1
ATOM 747 N N . LYS A 1 96 ? -27.284 13.189 28.984 1.00 35.69 96 LYS A N 1
ATOM 748 C CA . LYS A 1 96 ? -27.919 13.970 30.063 1.00 35.69 96 LYS A CA 1
ATOM 749 C C . LYS A 1 96 ? -27.036 14.690 31.076 1.00 35.69 96 LYS A C 1
ATOM 751 O O . LYS A 1 96 ? -26.414 14.009 31.911 1.00 35.69 96 LYS A O 1
#

Mean predicted aligned error: 7.93 Å

Secondary structure (DSSP, 8-state):
-----HHHHHHHHHH---------SSS---HHHHHHHHHHHHHTT--SSS--EEE-TT--EEEE----TTTHHHHHHHHHHHH-TTTGGGSS----

Radius of gyration: 16.87 Å; Cα contacts (8 Å, |Δi|>4): 48; chains: 1; bounding box: 45×33×44 Å